Protein AF-A0A0G4K891-F1 (afdb_monomer_lite)

Foldseek 3Di:
DVVVVVVVVVVVVVVVVVVVVVVVVVVVVVVPPPDFAWDDPVRDDVLQVVLCCVVVVPWDFPTWTADPQWIFTATPVGKTWIAHPVGDTDDIDD

pLDDT: mean 80.66, std 13.28, range [54.75, 95.5]

Organism: NCBI:txid381802

Structure (mmCIF, N/CA/C/O backbone):
data_AF-A0A0G4K891-F1
#
_entry.id   AF-A0A0G4K891-F1
#
loop_
_atom_site.group_PDB
_atom_site.id
_atom_site.type_symbol
_atom_site.label_atom_id
_atom_site.label_alt_id
_atom_site.label_comp_id
_atom_site.label_asym_id
_atom_site.label_entity_id
_atom_site.label_seq_id
_atom_site.pdbx_PDB_ins_code
_atom_site.Cartn_x
_atom_site.Cartn_y
_atom_site.Cartn_z
_atom_site.occupancy
_atom_site.B_iso_or_equiv
_atom_site.auth_seq_id
_atom_site.auth_comp_id
_atom_site.auth_asym_id
_atom_site.auth_atom_id
_atom_site.pdbx_PDB_model_num
ATOM 1 N N . MET A 1 1 ? 34.172 4.278 -58.036 1.00 56.88 1 MET A N 1
ATOM 2 C CA . MET A 1 1 ? 34.515 5.088 -56.844 1.00 56.88 1 MET A CA 1
ATOM 3 C C . MET A 1 1 ? 33.335 5.919 -56.322 1.00 56.88 1 MET A C 1
ATOM 5 O O . MET A 1 1 ? 33.151 5.961 -55.117 1.00 56.88 1 MET A O 1
ATOM 9 N N . TYR A 1 2 ? 32.488 6.503 -57.183 1.00 54.75 2 TYR A N 1
ATOM 10 C CA . TYR A 1 2 ? 31.316 7.303 -56.770 1.00 54.75 2 TYR A CA 1
ATOM 11 C C . TYR A 1 2 ? 30.210 6.523 -56.033 1.00 54.75 2 TYR A C 1
ATOM 13 O O . TYR A 1 2 ? 29.657 7.018 -55.058 1.00 54.75 2 TYR A O 1
ATOM 21 N N . TYR A 1 3 ? 29.925 5.283 -56.443 1.00 55.91 3 TYR A N 1
ATOM 22 C CA . TYR A 1 3 ? 28.853 4.466 -55.851 1.00 55.91 3 TYR A CA 1
ATOM 23 C C . TYR A 1 3 ? 29.092 4.136 -54.365 1.00 55.91 3 TYR A C 1
ATOM 25 O O . TYR A 1 3 ? 28.180 4.191 -53.545 1.00 55.91 3 TYR A O 1
ATOM 33 N N . THR A 1 4 ? 30.345 3.868 -53.994 1.00 57.16 4 THR A N 1
ATOM 34 C CA . THR A 1 4 ? 30.728 3.517 -52.620 1.00 57.16 4 THR A CA 1
ATOM 35 C C . THR A 1 4 ? 30.555 4.682 -51.640 1.00 57.16 4 THR A C 1
ATOM 37 O O . THR A 1 4 ? 30.173 4.446 -50.499 1.00 57.16 4 THR A O 1
ATOM 40 N N . ILE A 1 5 ? 30.778 5.926 -52.086 1.00 57.66 5 ILE A N 1
ATOM 41 C CA . ILE A 1 5 ? 30.652 7.148 -51.267 1.00 57.66 5 ILE A CA 1
ATOM 42 C C . ILE A 1 5 ? 29.180 7.441 -50.926 1.00 57.66 5 ILE A C 1
ATOM 44 O O . ILE A 1 5 ? 28.867 7.880 -49.820 1.00 57.66 5 ILE A O 1
ATOM 48 N N . VAL A 1 6 ? 28.259 7.164 -51.855 1.00 59.50 6 VAL A N 1
ATOM 49 C CA . VAL A 1 6 ? 26.814 7.368 -51.647 1.00 59.50 6 VAL A CA 1
ATOM 50 C C . VAL A 1 6 ? 26.263 6.382 -50.609 1.00 59.50 6 VAL A C 1
ATOM 52 O O . VAL A 1 6 ? 25.511 6.780 -49.720 1.00 59.50 6 VAL A O 1
ATOM 55 N N . ILE A 1 7 ? 26.692 5.115 -50.657 1.00 58.66 7 ILE A N 1
ATOM 56 C CA . ILE A 1 7 ? 26.257 4.080 -49.703 1.00 58.66 7 ILE A CA 1
ATOM 57 C C . ILE A 1 7 ? 26.747 4.383 -48.279 1.00 58.66 7 ILE A C 1
ATOM 59 O O . ILE A 1 7 ? 25.984 4.237 -47.320 1.00 58.66 7 ILE A O 1
ATOM 63 N N . THR A 1 8 ? 27.997 4.827 -48.107 1.00 57.94 8 THR A N 1
ATOM 64 C CA . THR A 1 8 ? 28.520 5.192 -46.780 1.00 57.94 8 THR A CA 1
ATOM 65 C C . THR A 1 8 ? 27.817 6.412 -46.189 1.00 57.94 8 THR A C 1
ATOM 67 O O . THR A 1 8 ? 27.561 6.424 -44.984 1.00 57.94 8 THR A O 1
ATOM 70 N N . ASN A 1 9 ? 27.434 7.400 -47.005 1.00 61.28 9 ASN A N 1
ATOM 71 C CA . ASN A 1 9 ? 26.681 8.566 -46.533 1.00 61.28 9 ASN A CA 1
ATOM 72 C C . ASN A 1 9 ? 25.253 8.189 -46.095 1.00 61.28 9 ASN A C 1
ATOM 74 O O . ASN A 1 9 ? 24.821 8.574 -45.009 1.00 61.28 9 ASN A O 1
ATOM 78 N N . TYR A 1 10 ? 24.571 7.340 -46.874 1.00 61.50 10 TYR A N 1
ATOM 79 C CA . TYR A 1 10 ? 23.235 6.828 -46.547 1.00 61.50 10 TYR A CA 1
ATOM 80 C C . TYR A 1 10 ? 23.222 6.032 -45.232 1.00 61.50 10 TYR A C 1
ATOM 82 O O . TYR A 1 10 ? 22.349 6.219 -44.385 1.00 61.50 10 TYR A O 1
ATOM 90 N N . LYS A 1 11 ? 24.244 5.191 -45.009 1.00 67.12 11 LYS A N 1
ATOM 91 C CA . LYS A 1 11 ? 24.418 4.440 -43.757 1.00 67.12 11 LYS A CA 1
ATOM 92 C C . LYS A 1 11 ? 24.648 5.368 -42.557 1.00 67.12 11 LYS A C 1
ATOM 94 O O . LYS A 1 11 ? 24.117 5.112 -41.481 1.00 67.12 11 LYS A O 1
ATOM 99 N N . GLY A 1 12 ? 25.409 6.451 -42.731 1.00 71.50 12 GLY A N 1
ATOM 100 C CA . GLY A 1 12 ? 25.648 7.448 -41.683 1.00 71.50 12 GLY A CA 1
ATOM 101 C C . GLY A 1 12 ? 24.406 8.273 -41.323 1.00 71.50 12 GLY A C 1
ATOM 102 O O . GLY A 1 12 ? 24.165 8.522 -40.144 1.00 71.50 12 GLY A O 1
ATOM 103 N N . ASP A 1 13 ? 23.600 8.663 -42.314 1.00 77.38 13 ASP A N 1
ATOM 104 C CA . ASP A 1 13 ? 22.342 9.398 -42.108 1.00 77.38 13 ASP A CA 1
ATOM 105 C C . ASP A 1 13 ? 21.279 8.540 -41.401 1.00 77.38 13 ASP A C 1
ATOM 107 O O . ASP A 1 13 ? 20.642 8.979 -40.440 1.00 77.38 13 ASP A O 1
ATOM 111 N N . PHE A 1 14 ? 21.159 7.272 -41.804 1.00 81.31 14 PHE A N 1
ATOM 112 C CA . PHE A 1 14 ? 20.268 6.303 -41.166 1.00 81.31 14 PHE A CA 1
ATOM 113 C C . PHE A 1 14 ? 20.610 6.086 -39.685 1.00 81.31 14 PHE A C 1
ATOM 115 O O . PHE A 1 14 ? 19.720 6.092 -38.837 1.00 81.31 14 PHE A O 1
ATOM 122 N N . MET A 1 15 ? 21.898 5.965 -39.348 1.00 84.88 15 MET A N 1
ATOM 123 C CA . MET A 1 15 ? 22.331 5.764 -37.960 1.00 84.88 15 MET A CA 1
ATOM 124 C C . MET A 1 15 ? 22.043 6.979 -37.071 1.00 84.88 15 MET A C 1
ATOM 126 O O . MET A 1 15 ? 21.649 6.806 -35.923 1.00 84.88 15 MET A O 1
ATOM 130 N N . LYS A 1 16 ? 22.168 8.209 -37.588 1.00 76.62 16 LYS A N 1
ATOM 131 C CA . LYS A 1 16 ? 21.811 9.429 -36.837 1.00 76.62 16 LYS A CA 1
ATOM 132 C C . LYS A 1 16 ? 20.315 9.481 -36.527 1.00 76.62 16 LYS A C 1
ATOM 134 O O . LYS A 1 16 ? 19.937 9.751 -35.391 1.00 76.62 16 LYS A O 1
ATOM 139 N N . LYS A 1 17 ? 19.472 9.160 -37.514 1.00 83.12 17 LYS A N 1
ATOM 140 C CA . LYS A 1 17 ? 18.014 9.056 -37.340 1.00 83.12 17 LYS A CA 1
ATOM 141 C C . LYS A 1 17 ? 17.639 7.960 -36.342 1.00 83.12 17 LYS A C 1
ATOM 143 O O . LYS A 1 17 ? 16.775 8.184 -35.500 1.00 83.12 17 LYS A O 1
ATOM 148 N N . LEU A 1 18 ? 18.325 6.817 -36.392 1.00 83.25 18 LEU A N 1
ATOM 149 C CA . LEU A 1 18 ? 18.130 5.713 -35.452 1.00 83.25 18 LEU A CA 1
ATOM 150 C C . LEU A 1 18 ? 18.492 6.117 -34.015 1.00 83.25 18 LEU A C 1
ATOM 152 O O . LEU A 1 18 ? 17.731 5.838 -33.095 1.00 83.25 18 LEU A O 1
ATOM 156 N N . ILE A 1 19 ? 19.606 6.831 -33.821 1.00 85.38 19 ILE A N 1
ATOM 157 C CA . ILE A 1 19 ? 20.014 7.347 -32.505 1.00 85.38 19 ILE A CA 1
ATOM 158 C C . ILE A 1 19 ? 18.993 8.365 -31.977 1.00 85.38 19 ILE A C 1
ATOM 160 O O . ILE A 1 19 ? 18.577 8.256 -30.826 1.00 85.38 19 ILE A O 1
ATOM 164 N N . CYS A 1 20 ? 18.536 9.313 -32.805 1.00 84.31 20 CYS A N 1
ATOM 165 C CA . CYS A 1 20 ? 17.497 10.270 -32.412 1.00 84.31 20 CYS A CA 1
ATOM 166 C C . CYS A 1 20 ? 16.176 9.580 -32.035 1.00 84.31 20 CYS A C 1
ATOM 168 O O . CYS A 1 20 ? 15.535 9.992 -31.072 1.00 84.31 20 CYS A O 1
ATOM 170 N N . LEU A 1 21 ? 15.787 8.521 -32.753 1.00 85.06 21 LEU A N 1
ATOM 171 C CA . LEU A 1 21 ? 14.583 7.746 -32.449 1.00 85.06 21 LEU A CA 1
ATOM 172 C C . LEU A 1 21 ? 14.702 7.023 -31.099 1.00 85.06 21 LEU A C 1
ATOM 174 O O . LEU A 1 21 ? 13.775 7.077 -30.298 1.00 85.06 21 LEU A O 1
ATOM 178 N N . VAL A 1 22 ? 15.847 6.396 -30.816 1.00 84.94 22 VAL A N 1
ATOM 179 C CA . VAL A 1 22 ? 16.093 5.720 -29.529 1.00 84.94 22 VAL A CA 1
ATOM 180 C C . VAL A 1 22 ? 16.100 6.719 -28.367 1.00 84.94 22 VAL A C 1
ATOM 182 O O . VAL A 1 22 ? 15.512 6.434 -27.327 1.00 84.94 22 VAL A O 1
ATOM 185 N N . PHE A 1 23 ? 16.688 7.907 -28.549 1.00 79.88 23 PHE A N 1
ATOM 186 C CA . PHE A 1 23 ? 16.653 8.981 -27.547 1.00 79.88 23 PHE A CA 1
ATOM 187 C C . PHE A 1 23 ? 15.244 9.543 -27.311 1.00 79.88 23 PHE A C 1
ATOM 189 O O . PHE A 1 23 ? 14.892 9.860 -26.181 1.00 79.88 23 PHE A O 1
ATOM 196 N N . ALA A 1 24 ? 14.423 9.663 -28.356 1.00 76.75 24 ALA A N 1
ATOM 197 C CA . ALA A 1 24 ? 13.037 10.110 -28.217 1.00 76.75 24 ALA A CA 1
ATOM 198 C C . ALA A 1 24 ? 12.148 9.061 -27.522 1.00 76.75 24 ALA A C 1
ATOM 200 O O . ALA A 1 24 ? 11.211 9.415 -26.813 1.00 76.75 24 ALA A O 1
ATOM 201 N N . LEU A 1 25 ? 12.441 7.770 -27.704 1.00 75.19 25 LEU A N 1
ATOM 202 C CA . LEU A 1 25 ? 11.727 6.682 -27.032 1.00 75.19 25 LEU A CA 1
ATOM 203 C C . LEU A 1 25 ? 12.150 6.523 -25.564 1.00 75.19 25 LEU A C 1
ATOM 205 O O . LEU A 1 25 ? 11.317 6.182 -24.725 1.00 75.19 25 LEU A O 1
ATOM 209 N N . SER A 1 26 ? 13.417 6.787 -25.232 1.00 70.62 26 SER A N 1
ATOM 210 C CA . SER A 1 26 ? 13.906 6.660 -23.855 1.00 70.62 26 SER A CA 1
ATOM 211 C C . SER A 1 26 ? 13.333 7.726 -22.919 1.00 70.62 26 SER A C 1
ATOM 213 O O . SER A 1 26 ? 13.001 7.402 -21.780 1.00 70.62 26 SER A O 1
ATOM 215 N N . THR A 1 27 ? 13.133 8.961 -23.392 1.00 63.03 27 THR A N 1
ATOM 216 C CA . THR A 1 27 ? 12.497 10.032 -22.601 1.00 63.03 27 THR A CA 1
ATOM 217 C C . THR A 1 27 ? 11.017 9.765 -22.318 1.00 63.03 27 THR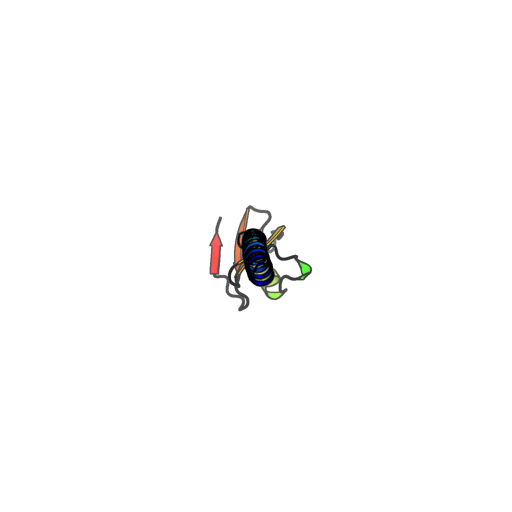 A C 1
ATOM 219 O O . THR A 1 27 ? 10.495 10.213 -21.299 1.00 63.03 27 THR A O 1
ATOM 222 N N . PHE A 1 28 ? 10.343 8.997 -23.178 1.00 64.62 28 PHE A N 1
ATOM 223 C CA . PHE A 1 28 ? 8.956 8.585 -22.964 1.00 64.62 28 PHE A CA 1
ATOM 224 C C . PHE A 1 28 ? 8.837 7.464 -21.916 1.00 64.62 28 PHE A C 1
ATOM 226 O O . PHE A 1 28 ? 7.905 7.459 -21.117 1.00 64.62 28 PHE A O 1
ATOM 233 N N . ALA A 1 29 ? 9.802 6.539 -21.863 1.00 60.91 29 ALA A N 1
ATOM 234 C CA . ALA A 1 29 ? 9.791 5.424 -20.912 1.00 60.91 29 ALA A CA 1
ATOM 235 C C . ALA A 1 29 ? 9.989 5.862 -19.445 1.00 60.91 29 ALA A C 1
ATOM 237 O O . ALA A 1 29 ? 9.415 5.256 -18.543 1.00 60.91 29 ALA A O 1
ATOM 238 N N . SER A 1 30 ? 10.753 6.931 -19.195 1.00 59.47 30 SER A N 1
ATOM 239 C CA . SER A 1 30 ? 11.017 7.444 -17.840 1.00 59.47 30 SER A CA 1
ATOM 240 C C . SER A 1 30 ? 9.822 8.127 -17.166 1.00 59.47 30 SER A C 1
ATOM 242 O O . SER A 1 30 ? 9.838 8.305 -15.952 1.00 59.47 30 SER A O 1
ATOM 244 N N . ALA A 1 31 ? 8.781 8.507 -17.914 1.00 58.72 31 ALA A N 1
ATOM 245 C CA . ALA A 1 31 ? 7.634 9.236 -17.363 1.00 58.72 31 ALA A CA 1
ATOM 246 C C . ALA A 1 31 ? 6.739 8.385 -16.437 1.00 58.72 31 ALA A C 1
ATOM 248 O O . ALA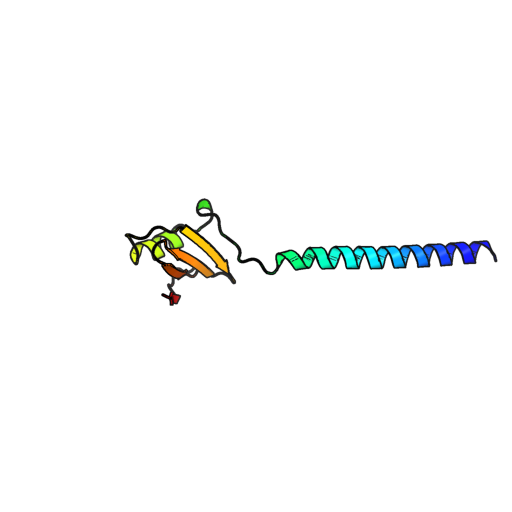 A 1 31 ? 5.950 8.942 -15.681 1.00 58.72 31 ALA A O 1
ATOM 249 N N . ASN A 1 32 ? 6.881 7.055 -16.458 1.00 60.50 32 ASN A N 1
ATOM 250 C CA . ASN A 1 32 ? 6.067 6.136 -15.653 1.00 60.50 32 ASN A CA 1
ATOM 251 C C . ASN A 1 32 ? 6.681 5.776 -14.285 1.00 60.50 32 ASN A C 1
ATOM 253 O O . ASN A 1 32 ? 6.083 4.994 -13.557 1.00 60.50 32 ASN A O 1
ATOM 257 N N . LEU A 1 33 ? 7.866 6.293 -13.934 1.00 57.41 33 LEU A N 1
ATOM 258 C CA . LEU A 1 33 ? 8.600 5.886 -12.721 1.00 57.41 33 LEU A CA 1
ATOM 259 C C . LEU A 1 33 ? 8.317 6.747 -11.478 1.00 57.41 33 LEU A C 1
ATOM 261 O O . LEU A 1 33 ? 8.920 6.510 -10.440 1.00 57.41 33 LEU A O 1
ATOM 265 N N . PHE A 1 34 ? 7.444 7.751 -11.577 1.00 62.09 34 PHE A N 1
ATOM 266 C CA . PHE A 1 34 ? 7.263 8.762 -10.523 1.00 62.09 34 PHE A CA 1
ATOM 267 C C . PHE A 1 34 ? 5.822 8.898 -10.017 1.00 62.09 34 PHE A C 1
ATOM 269 O O . PHE A 1 34 ? 5.517 9.866 -9.327 1.00 62.09 34 PHE A O 1
ATOM 276 N N . ALA A 1 35 ? 4.921 7.988 -10.389 1.00 64.25 35 ALA A N 1
ATOM 277 C CA . ALA A 1 35 ? 3.545 8.011 -9.905 1.00 64.25 35 ALA A CA 1
ATOM 278 C C . ALA A 1 35 ? 3.356 6.944 -8.824 1.00 64.25 35 ALA A C 1
ATOM 280 O O . ALA A 1 35 ? 3.652 5.775 -9.080 1.00 64.25 35 ALA A O 1
ATOM 281 N N . ASP A 1 36 ? 2.816 7.338 -7.667 1.00 73.75 36 ASP A N 1
ATOM 282 C CA . ASP A 1 36 ? 2.331 6.383 -6.671 1.00 73.75 36 ASP A CA 1
ATOM 283 C C . ASP A 1 36 ? 1.293 5.469 -7.327 1.00 73.75 36 ASP A C 1
ATOM 285 O O . ASP A 1 36 ? 0.347 5.918 -7.990 1.00 73.75 36 ASP A O 1
ATOM 289 N N . TRP A 1 37 ? 1.489 4.160 -7.185 1.00 86.69 37 TRP A N 1
ATOM 290 C CA . TRP A 1 37 ? 0.599 3.186 -7.792 1.00 86.69 37 TRP A CA 1
ATOM 291 C C . TRP A 1 37 ? -0.696 3.119 -6.986 1.00 86.69 37 TRP A C 1
ATOM 293 O O . TRP A 1 37 ? -0.765 2.469 -5.943 1.00 86.69 37 TRP A O 1
ATOM 303 N N . ILE A 1 38 ? -1.755 3.757 -7.486 1.00 91.25 38 ILE A N 1
ATOM 304 C CA . ILE A 1 38 ? -3.093 3.611 -6.907 1.00 91.25 38 ILE A CA 1
ATOM 305 C C . ILE A 1 38 ? -3.600 2.195 -7.193 1.00 91.25 38 ILE A C 1
ATOM 307 O O . ILE A 1 38 ? -3.739 1.784 -8.348 1.00 91.25 38 ILE A O 1
ATOM 311 N N . VAL A 1 39 ? -3.926 1.456 -6.134 1.00 92.19 39 VAL A N 1
ATOM 312 C CA . VAL A 1 39 ? -4.496 0.111 -6.215 1.00 92.19 39 VAL A CA 1
ATOM 313 C C . VAL A 1 39 ? -6.022 0.209 -6.203 1.00 92.19 39 VAL A C 1
ATOM 315 O O . VAL A 1 39 ? -6.611 0.658 -5.217 1.00 92.19 39 VAL A O 1
ATOM 318 N N . PRO A 1 40 ? -6.714 -0.259 -7.255 1.00 92.56 40 PRO A N 1
ATOM 319 C CA . PRO A 1 40 ? -8.164 -0.397 -7.229 1.00 92.56 40 PRO A CA 1
ATOM 320 C C . PRO A 1 40 ? -8.620 -1.278 -6.058 1.00 92.56 40 PRO A C 1
ATOM 322 O O . PRO A 1 40 ? -8.078 -2.359 -5.838 1.00 92.56 40 PRO A O 1
ATOM 325 N N . MET A 1 41 ? -9.668 -0.873 -5.335 1.00 91.62 41 MET A N 1
ATOM 326 C CA . MET A 1 41 ? -10.135 -1.577 -4.126 1.00 91.62 41 MET A CA 1
ATOM 327 C C . MET A 1 41 ? -10.454 -3.067 -4.332 1.00 91.62 41 MET A C 1
ATOM 329 O O . MET A 1 41 ? -10.334 -3.861 -3.404 1.00 91.62 41 MET A O 1
ATOM 333 N N . ASN A 1 42 ? -10.851 -3.473 -5.539 1.00 93.19 42 ASN A N 1
ATOM 334 C CA . ASN A 1 42 ? -11.102 -4.877 -5.880 1.00 93.19 42 ASN A CA 1
ATOM 335 C C . ASN A 1 42 ? -9.820 -5.721 -6.039 1.00 93.19 42 ASN A C 1
ATOM 337 O O . ASN A 1 42 ? -9.913 -6.946 -6.069 1.00 93.19 42 ASN A O 1
ATOM 341 N N . GLN A 1 43 ? -8.656 -5.081 -6.152 1.00 93.12 43 GLN A N 1
ATOM 342 C CA . GLN A 1 43 ? -7.335 -5.707 -6.252 1.00 93.12 43 GLN A CA 1
ATOM 343 C C . GLN A 1 43 ? -6.584 -5.713 -4.914 1.00 93.12 43 GLN A C 1
ATOM 345 O O . GLN A 1 43 ? -5.599 -6.436 -4.772 1.00 93.12 43 GLN A O 1
ATOM 350 N N . VAL A 1 44 ? -7.051 -4.952 -3.920 1.00 92.31 44 VAL A N 1
ATOM 351 C CA . VAL A 1 44 ? -6.459 -4.941 -2.579 1.00 92.31 44 VAL A CA 1
ATOM 352 C C . VAL A 1 44 ? -6.752 -6.279 -1.882 1.00 92.31 44 VAL A C 1
ATOM 354 O O . VAL A 1 44 ? -7.915 -6.696 -1.811 1.00 92.31 44 VAL A O 1
ATOM 357 N N . PRO A 1 45 ? -5.737 -6.975 -1.333 1.00 92.25 45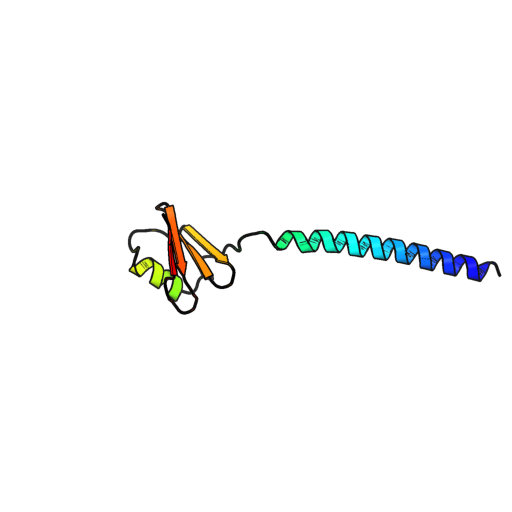 PRO A N 1
ATOM 358 C CA . PRO A 1 45 ? -5.953 -8.201 -0.580 1.00 92.25 45 PRO A CA 1
ATOM 359 C C . PRO A 1 45 ? -6.918 -7.980 0.588 1.00 92.25 45 PRO A C 1
ATOM 361 O O . PRO A 1 45 ? -6.772 -7.051 1.383 1.00 92.25 45 PRO A O 1
ATOM 364 N N . ARG A 1 46 ? -7.894 -8.881 0.748 1.00 92.25 46 ARG A N 1
ATOM 365 C CA . ARG A 1 46 ? -8.879 -8.785 1.843 1.00 92.25 46 ARG A CA 1
ATOM 366 C C . ARG A 1 46 ? -8.231 -8.784 3.228 1.00 92.25 46 ARG A C 1
ATOM 368 O O . ARG A 1 46 ? -8.782 -8.184 4.140 1.00 92.25 46 ARG A O 1
ATOM 375 N N . SER A 1 47 ? -7.079 -9.436 3.386 1.00 91.12 47 SER A N 1
ATOM 376 C CA . SER A 1 47 ? -6.304 -9.429 4.631 1.00 91.12 47 SER A CA 1
ATOM 377 C C . SER A 1 47 ? -5.877 -8.017 5.039 1.00 91.12 47 SER A C 1
ATOM 379 O O . SER A 1 47 ? -6.024 -7.671 6.206 1.00 91.12 47 SER A O 1
ATOM 381 N N . VAL A 1 48 ? -5.437 -7.191 4.085 1.00 91.50 48 VAL A N 1
ATOM 382 C CA . VAL A 1 48 ? -5.054 -5.787 4.312 1.00 91.50 48 VAL A CA 1
ATOM 383 C C . VAL A 1 48 ? -6.268 -4.971 4.751 1.00 91.50 48 VAL A C 1
ATOM 385 O O . VAL A 1 48 ? -6.226 -4.300 5.778 1.00 91.50 48 VAL A O 1
ATOM 388 N N . ILE A 1 49 ? -7.390 -5.098 4.032 1.00 92.69 49 ILE A N 1
ATOM 389 C CA . ILE A 1 49 ? -8.644 -4.407 4.378 1.00 92.69 49 ILE A CA 1
ATOM 390 C C . ILE A 1 49 ? -9.106 -4.796 5.788 1.00 92.69 49 ILE A C 1
ATOM 392 O O . ILE A 1 49 ? -9.472 -3.931 6.582 1.00 92.69 49 ILE A O 1
ATOM 396 N N . ASN A 1 50 ? -9.085 -6.092 6.106 1.00 92.62 50 ASN A N 1
ATOM 397 C CA . ASN A 1 50 ? -9.503 -6.602 7.408 1.00 92.62 50 ASN A CA 1
ATOM 398 C C . ASN A 1 50 ? -8.591 -6.106 8.533 1.00 92.62 50 ASN A C 1
ATOM 400 O O . ASN A 1 50 ? -9.105 -5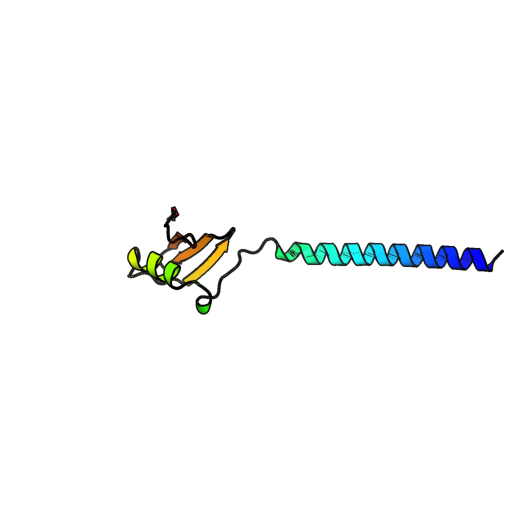.724 9.581 1.00 92.62 50 ASN A O 1
ATOM 404 N N . ALA A 1 51 ? -7.273 -6.076 8.312 1.00 91.31 51 ALA A N 1
ATOM 405 C CA . ALA A 1 51 ? -6.319 -5.554 9.282 1.00 91.31 51 ALA A CA 1
ATOM 406 C C . ALA A 1 51 ? -6.622 -4.089 9.604 1.00 91.31 51 ALA A C 1
ATOM 408 O O . ALA A 1 51 ? -6.822 -3.753 10.763 1.00 91.31 51 ALA A O 1
ATOM 409 N N . VAL A 1 52 ? -6.790 -3.233 8.593 1.00 92.38 52 VAL A N 1
A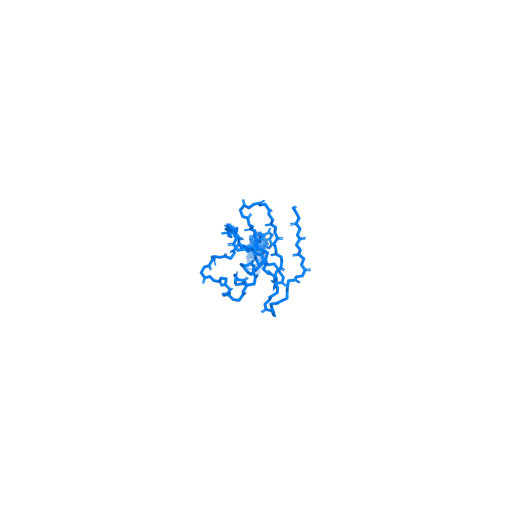TOM 410 C CA . VAL A 1 52 ? -7.138 -1.820 8.818 1.00 92.38 52 VAL A CA 1
ATOM 411 C C . VAL A 1 52 ? -8.492 -1.682 9.520 1.00 92.38 52 VAL A C 1
ATOM 413 O O . VAL A 1 52 ? -8.622 -0.941 10.492 1.00 92.38 52 VAL A O 1
ATOM 416 N N . LYS A 1 53 ? -9.506 -2.445 9.097 1.00 92.56 53 LYS A N 1
ATOM 417 C CA . LYS A 1 53 ? -10.846 -2.416 9.705 1.00 92.56 53 LYS A CA 1
ATOM 418 C C . LYS A 1 53 ? -10.895 -2.928 11.142 1.00 92.56 53 LYS A C 1
ATOM 420 O O . LYS A 1 53 ? -11.799 -2.530 11.873 1.00 92.56 53 LYS A O 1
ATOM 425 N N . GLN A 1 54 ? -9.958 -3.777 11.553 1.00 91.94 54 GLN A N 1
ATOM 426 C CA . GLN A 1 54 ? -9.857 -4.248 12.932 1.00 91.94 54 GLN A CA 1
ATOM 427 C C . GLN A 1 54 ? -9.512 -3.103 13.894 1.00 91.94 54 GLN A C 1
ATOM 429 O O . GLN A 1 54 ? -10.073 -3.046 14.986 1.00 91.94 54 GLN A O 1
ATOM 434 N N . TYR A 1 55 ? -8.634 -2.184 13.484 1.00 89.62 55 TYR A N 1
ATOM 435 C CA . TYR A 1 55 ? -8.216 -1.041 14.305 1.00 89.62 55 TYR A CA 1
ATOM 436 C C . TYR A 1 55 ? -9.066 0.211 14.050 1.00 89.62 55 TYR A C 1
ATOM 438 O O . TYR A 1 55 ? -9.317 0.979 14.976 1.00 89.62 55 TYR A O 1
ATOM 446 N N . PHE A 1 56 ? -9.589 0.378 12.830 1.00 91.69 56 PHE A N 1
ATOM 447 C CA . PHE A 1 56 ? -10.377 1.544 12.415 1.00 91.69 56 PHE A CA 1
ATOM 448 C C . PHE A 1 56 ? -11.772 1.168 11.873 1.00 91.69 56 PHE A C 1
ATOM 450 O O . PHE A 1 56 ? -12.119 1.510 10.736 1.00 91.69 56 PHE A O 1
ATOM 457 N N . PRO A 1 57 ? -12.629 0.492 12.662 1.00 92.31 57 PRO A N 1
ATOM 458 C CA . PRO A 1 57 ? -13.885 -0.091 12.177 1.00 92.31 57 PRO A CA 1
ATOM 459 C C . PRO A 1 57 ? -14.880 0.940 11.624 1.00 92.31 57 PRO A C 1
ATOM 461 O O . PRO A 1 57 ? -15.630 0.642 10.692 1.00 92.31 57 PRO A O 1
ATOM 464 N N . GLN A 1 58 ? -14.870 2.158 12.173 1.00 93.12 58 GLN A N 1
ATOM 465 C CA . GLN A 1 58 ? -15.809 3.230 11.825 1.00 93.12 58 GLN A CA 1
ATOM 466 C C . GLN A 1 58 ? -15.335 4.130 10.674 1.00 93.12 58 GLN A C 1
ATOM 468 O O . GLN A 1 58 ? -16.091 4.986 10.220 1.00 93.12 58 GLN A O 1
ATOM 473 N N . THR A 1 59 ? -14.112 3.936 10.180 1.00 93.31 59 THR A N 1
ATOM 474 C CA . THR A 1 59 ? -13.550 4.743 9.086 1.00 93.31 59 THR A CA 1
ATOM 475 C C . THR A 1 59 ? -13.806 4.087 7.735 1.00 93.31 59 THR A C 1
ATOM 477 O O . THR A 1 59 ? -13.963 2.868 7.637 1.00 93.31 59 THR A O 1
ATOM 480 N N . GLN A 1 60 ? -13.875 4.879 6.673 1.00 94.75 60 GLN A N 1
ATOM 481 C CA . GLN A 1 60 ? -13.963 4.388 5.300 1.00 94.75 60 GLN A CA 1
ATOM 482 C C . GLN A 1 60 ? -12.593 4.502 4.638 1.00 94.75 60 GLN A C 1
ATOM 484 O O . GLN A 1 60 ? -11.929 5.528 4.763 1.00 94.75 60 GLN A O 1
ATOM 489 N N . ILE A 1 61 ? -12.192 3.456 3.918 1.00 95.06 61 ILE A N 1
ATOM 490 C CA . ILE A 1 61 ? -11.006 3.496 3.060 1.00 95.06 61 ILE A CA 1
ATOM 491 C C . ILE A 1 61 ? -11.404 4.257 1.799 1.00 95.06 61 ILE A C 1
ATOM 493 O O . ILE A 1 61 ? -12.342 3.836 1.117 1.00 95.06 61 ILE A O 1
ATOM 497 N N . TRP A 1 62 ? -10.728 5.367 1.506 1.00 93.31 62 TRP A N 1
ATOM 498 C CA . TRP A 1 62 ? -11.006 6.157 0.301 1.00 93.31 62 TRP A CA 1
ATOM 499 C C . TRP A 1 62 ? -9.947 5.962 -0.782 1.00 93.31 62 TRP A C 1
ATOM 501 O O . TRP A 1 62 ? -10.271 6.095 -1.960 1.00 93.31 62 TRP A O 1
ATOM 511 N N . MET A 1 63 ? -8.717 5.596 -0.406 1.00 94.69 63 MET A N 1
ATOM 512 C CA . MET A 1 63 ? -7.646 5.298 -1.352 1.00 94.69 63 MET A CA 1
ATOM 513 C C . MET A 1 63 ? -6.664 4.275 -0.783 1.00 94.69 63 MET A C 1
ATOM 515 O O . MET A 1 63 ? -6.447 4.204 0.426 1.00 94.69 63 MET A O 1
ATOM 519 N N . VAL A 1 64 ? -6.081 3.480 -1.679 1.00 94.88 64 VAL A N 1
ATOM 520 C CA . VAL A 1 64 ? -4.980 2.572 -1.371 1.00 94.88 64 VAL A CA 1
ATOM 521 C C . VAL A 1 64 ? -3.901 2.774 -2.418 1.00 94.88 64 VAL A C 1
ATOM 523 O O . VAL A 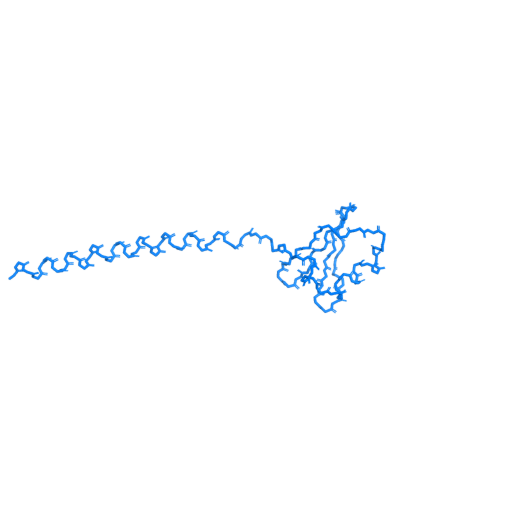1 64 ? -4.181 2.713 -3.615 1.00 94.88 64 VAL A O 1
ATOM 526 N N . GLU A 1 65 ? -2.681 2.991 -1.960 1.00 94.06 65 GLU A N 1
ATOM 527 C CA . GLU A 1 65 ? -1.481 3.040 -2.788 1.00 94.06 65 GLU A CA 1
ATOM 528 C C . GLU A 1 65 ? -0.608 1.817 -2.489 1.00 94.06 65 GLU A C 1
ATOM 530 O O . GLU A 1 65 ? -0.675 1.238 -1.400 1.00 94.06 65 GLU A O 1
ATOM 535 N N . MET A 1 66 ? 0.177 1.392 -3.477 1.00 88.69 66 MET A N 1
ATOM 536 C CA . MET A 1 66 ? 1.199 0.366 -3.314 1.00 88.69 66 MET A CA 1
ATOM 537 C C . MET A 1 66 ? 2.559 0.959 -3.639 1.00 88.69 66 MET A C 1
ATOM 539 O O . MET A 1 66 ? 2.777 1.448 -4.745 1.00 88.69 66 MET A O 1
ATOM 543 N N . ASP A 1 67 ? 3.463 0.866 -2.677 1.00 85.56 67 ASP A N 1
ATOM 544 C CA . ASP A 1 67 ? 4.803 1.427 -2.763 1.00 85.56 67 ASP A CA 1
ATOM 545 C C . ASP A 1 67 ? 5.786 0.437 -2.137 1.00 85.56 67 ASP A C 1
ATOM 547 O O . ASP A 1 67 ? 5.558 -0.038 -1.027 1.00 85.56 67 ASP A O 1
ATOM 551 N N . ASP A 1 68 ? 6.804 0.018 -2.891 1.00 83.94 68 ASP A N 1
ATOM 552 C CA . ASP A 1 68 ? 7.829 -0.952 -2.468 1.00 83.94 68 ASP A CA 1
ATOM 553 C C . ASP A 1 68 ? 7.308 -2.213 -1.727 1.00 83.94 68 ASP A C 1
ATOM 555 O O . ASP A 1 68 ? 7.966 -2.799 -0.867 1.00 83.94 68 ASP A O 1
ATOM 559 N N . GLY A 1 69 ? 6.113 -2.694 -2.098 1.00 81.50 69 GLY A N 1
ATOM 560 C CA . GLY A 1 69 ? 5.495 -3.889 -1.503 1.00 81.50 69 GLY A CA 1
ATOM 561 C C . GLY A 1 69 ? 4.702 -3.641 -0.213 1.00 81.50 69 GLY A C 1
ATOM 562 O O . GLY A 1 69 ? 4.219 -4.600 0.399 1.00 81.50 69 GLY A O 1
ATOM 563 N N . LEU A 1 70 ? 4.536 -2.377 0.174 1.00 88.25 70 LEU A N 1
ATOM 564 C CA . LEU A 1 70 ? 3.682 -1.905 1.257 1.00 88.25 70 LEU A CA 1
ATOM 565 C C . LEU A 1 70 ? 2.376 -1.349 0.694 1.00 88.25 70 LEU A C 1
ATOM 567 O O . LEU A 1 70 ? 2.354 -0.721 -0.363 1.00 88.25 70 LEU A O 1
ATOM 571 N N . TYR A 1 71 ? 1.279 -1.580 1.412 1.00 92.50 71 TYR A N 1
ATOM 572 C CA . TYR A 1 71 ? 0.009 -0.922 1.137 1.00 92.50 71 TYR A CA 1
ATOM 573 C C . TYR A 1 71 ? -0.141 0.286 2.052 1.00 92.50 71 TYR A C 1
ATOM 575 O O . TYR A 1 71 ? -0.232 0.116 3.267 1.00 92.50 71 TYR A O 1
ATOM 583 N N . LYS A 1 72 ? -0.230 1.474 1.459 1.00 93.88 72 LYS A N 1
ATOM 584 C CA . LYS A 1 72 ? -0.562 2.727 2.139 1.00 93.88 72 LYS A CA 1
ATOM 585 C C . LYS A 1 72 ? -2.068 2.943 2.047 1.00 93.88 72 LYS A C 1
ATOM 587 O O . LYS A 1 72 ? -2.610 3.195 0.968 1.00 93.88 72 LYS A O 1
ATOM 592 N N . VAL A 1 73 ? -2.779 2.739 3.153 1.00 94.38 73 VAL A N 1
ATOM 593 C CA . VAL A 1 73 ? -4.245 2.785 3.210 1.00 94.38 73 VAL A CA 1
ATOM 594 C C . VAL A 1 73 ? -4.690 4.113 3.802 1.00 94.38 73 VAL A C 1
ATOM 596 O O . VAL A 1 73 ? -4.553 4.334 5.003 1.00 94.38 73 VAL A O 1
ATOM 599 N N . LYS A 1 74 ? -5.279 4.972 2.968 1.00 95.12 74 LYS A N 1
ATOM 600 C CA . LYS A 1 74 ? -5.752 6.295 3.378 1.00 95.12 74 LYS A CA 1
ATOM 601 C C . LYS A 1 74 ? -7.221 6.230 3.789 1.00 95.12 74 LYS A C 1
ATOM 603 O O . LYS A 1 74 ? -8.089 5.717 3.065 1.00 95.12 74 LYS A O 1
ATOM 608 N N . LEU A 1 75 ? -7.502 6.754 4.976 1.00 95.50 75 LEU A N 1
ATOM 609 C CA . LEU A 1 75 ? -8.805 6.741 5.627 1.00 95.50 75 LEU A CA 1
ATOM 610 C C . LEU A 1 75 ? -9.487 8.106 5.524 1.00 95.50 75 LEU A C 1
ATOM 612 O O . LEU A 1 75 ? -8.857 9.154 5.421 1.00 95.50 75 LEU A O 1
ATOM 616 N N . ASN A 1 76 ? -10.819 8.099 5.496 1.00 95.06 76 ASN A N 1
ATOM 617 C CA . ASN A 1 76 ? -11.622 9.304 5.266 1.00 95.06 76 ASN A CA 1
ATOM 618 C C . ASN A 1 76 ? -11.566 10.324 6.418 1.00 95.06 76 ASN A C 1
ATOM 620 O O . ASN A 1 76 ? -12.107 11.418 6.290 1.00 95.06 76 ASN A O 1
ATOM 624 N N . ASN A 1 77 ? -10.965 9.951 7.545 1.00 91.56 77 ASN A N 1
ATOM 625 C CA . ASN A 1 77 ? -10.716 10.816 8.691 1.00 91.56 77 ASN A CA 1
ATOM 626 C C . ASN A 1 77 ? -9.320 11.464 8.665 1.00 91.56 77 ASN A C 1
ATOM 628 O O . ASN A 1 77 ? -8.974 12.123 9.638 1.00 91.56 77 ASN A O 1
ATOM 632 N N . GLY A 1 78 ? -8.547 11.279 7.590 1.00 91.12 78 GLY A N 1
ATOM 633 C CA . GLY A 1 78 ? -7.212 11.859 7.413 1.00 91.12 78 GLY A CA 1
ATOM 634 C C . GLY A 1 78 ? -6.065 10.880 7.658 1.00 91.12 78 GLY A C 1
ATOM 635 O O . GLY A 1 78 ? -5.016 11.057 7.060 1.00 91.12 78 GLY A O 1
ATOM 636 N N . LEU A 1 79 ? -6.299 9.815 8.433 1.00 92.25 79 LEU A N 1
ATOM 637 C CA . LEU A 1 79 ? -5.253 8.864 8.814 1.00 92.25 79 LEU A CA 1
ATOM 638 C C . LEU A 1 79 ? -4.736 8.040 7.634 1.00 92.25 79 LEU A C 1
ATOM 640 O O . LEU A 1 79 ? -5.510 7.603 6.771 1.00 92.25 79 LEU A O 1
ATOM 644 N N . GLU A 1 80 ? -3.449 7.721 7.687 1.00 93.00 80 GLU A N 1
ATOM 645 C CA . GLU A 1 80 ? -2.784 6.793 6.782 1.00 93.00 80 GLU A CA 1
ATOM 646 C C . GLU A 1 80 ? -2.233 5.591 7.559 1.00 93.00 80 GLU A C 1
ATOM 648 O O . GLU A 1 80 ? -1.674 5.721 8.647 1.00 93.00 80 GLU A O 1
ATOM 653 N N . VAL A 1 81 ? -2.453 4.389 7.022 1.00 91.62 81 VAL A N 1
ATOM 654 C CA . VAL A 1 81 ? -2.034 3.134 7.657 1.00 91.62 81 VAL A CA 1
ATOM 655 C C . VAL A 1 81 ? -1.175 2.338 6.689 1.00 91.62 81 VAL A C 1
ATOM 657 O O . VAL A 1 81 ? -1.656 1.934 5.627 1.00 91.62 81 VAL A O 1
ATOM 660 N N . GLU A 1 82 ? 0.061 2.043 7.084 1.00 92.31 82 GLU A N 1
ATOM 661 C CA . GLU A 1 82 ? 0.969 1.210 6.298 1.00 92.31 82 GLU A CA 1
ATOM 662 C C . GLU A 1 82 ? 0.879 -0.266 6.704 1.00 92.31 82 GLU A C 1
ATOM 664 O O . GLU A 1 82 ? 1.050 -0.645 7.871 1.00 92.31 82 GLU A O 1
ATOM 669 N N . VAL A 1 83 ? 0.608 -1.130 5.722 1.00 89.38 83 VAL A N 1
ATOM 670 C CA . VAL A 1 83 ? 0.371 -2.561 5.942 1.00 89.38 83 VAL A CA 1
ATOM 671 C C . VAL A 1 83 ? 1.207 -3.413 4.992 1.00 89.38 83 VAL A C 1
ATOM 673 O O . VAL A 1 83 ? 1.164 -3.256 3.772 1.00 89.38 83 VAL A O 1
ATOM 676 N N . THR A 1 84 ? 1.918 -4.394 5.550 1.00 84.19 84 THR A N 1
ATOM 677 C CA . THR A 1 84 ? 2.637 -5.412 4.764 1.00 84.19 84 THR A CA 1
ATOM 678 C C . THR A 1 84 ? 1.712 -6.515 4.249 1.00 84.19 84 THR A C 1
ATOM 680 O O . THR A 1 84 ? 0.695 -6.846 4.860 1.00 84.19 84 THR A O 1
ATOM 683 N N . LEU A 1 85 ? 2.131 -7.204 3.182 1.00 73.69 85 LEU A N 1
ATOM 684 C CA . LEU A 1 85 ? 1.484 -8.443 2.720 1.00 73.69 85 LEU A CA 1
ATOM 685 C C . LEU A 1 85 ? 1.444 -9.557 3.786 1.00 73.69 85 LEU A C 1
ATOM 687 O O . LEU A 1 85 ? 0.533 -10.384 3.768 1.00 73.69 85 LEU A O 1
ATOM 691 N N . TYR A 1 86 ? 2.394 -9.564 4.728 1.00 73.75 86 TYR A N 1
ATOM 692 C CA . TYR A 1 86 ? 2.441 -10.501 5.859 1.00 73.75 86 TYR A CA 1
ATOM 693 C C . TYR A 1 86 ? 1.549 -10.083 7.041 1.00 73.75 86 TYR A C 1
ATOM 695 O O . TYR A 1 86 ? 1.523 -10.770 8.058 1.00 73.75 86 TYR A O 1
ATOM 703 N N . VAL A 1 87 ? 0.767 -9.007 6.882 1.00 64.50 87 VAL A N 1
ATOM 704 C CA . VAL A 1 87 ? -0.237 -8.529 7.844 1.00 64.50 87 VAL A CA 1
ATOM 705 C C . VAL A 1 87 ? 0.381 -8.119 9.186 1.00 64.50 87 VAL A C 1
ATOM 707 O O . VAL A 1 87 ? -0.100 -8.471 10.260 1.00 64.50 87 VAL A O 1
ATOM 710 N N . GLN A 1 88 ? 1.454 -7.336 9.123 1.00 73.12 88 GLN A N 1
ATOM 711 C CA . GLN A 1 88 ? 1.965 -6.568 10.256 1.00 73.12 88 GLN A CA 1
ATOM 712 C C . GLN A 1 88 ? 1.743 -5.082 9.959 1.00 73.12 88 GLN A C 1
ATOM 714 O O . GLN A 1 88 ? 2.176 -4.608 8.905 1.00 73.12 88 GLN A O 1
ATOM 719 N N . ILE A 1 89 ? 1.030 -4.382 10.850 1.00 71.50 89 ILE A N 1
ATOM 720 C CA . ILE A 1 89 ? 0.932 -2.916 10.817 1.00 71.50 89 ILE A CA 1
ATOM 721 C C . ILE A 1 89 ? 2.296 -2.385 11.226 1.00 71.50 89 ILE A C 1
ATOM 723 O O . ILE A 1 89 ? 2.803 -2.770 12.283 1.00 71.50 89 ILE A O 1
ATOM 727 N N . ILE A 1 90 ? 2.893 -1.570 10.363 1.00 70.94 90 ILE A N 1
ATOM 728 C CA . ILE A 1 90 ? 4.224 -1.019 10.611 1.00 70.94 90 ILE A CA 1
ATOM 729 C C . ILE A 1 90 ? 4.095 0.331 11.304 1.00 70.94 90 ILE A C 1
ATOM 731 O O . ILE A 1 90 ? 4.738 0.548 12.328 1.00 70.94 90 ILE A O 1
ATOM 735 N N . GLU A 1 91 ? 3.230 1.200 10.786 1.00 73.50 91 GLU A N 1
ATOM 736 C CA . GLU A 1 91 ? 3.160 2.592 11.213 1.00 73.50 91 GLU A CA 1
ATOM 737 C C . GLU A 1 91 ? 1.748 3.155 11.005 1.00 73.50 91 GLU A C 1
ATOM 739 O O . GLU A 1 91 ? 1.003 2.718 10.121 1.00 73.50 91 GLU A O 1
ATOM 744 N N . ILE A 1 92 ? 1.365 4.074 11.889 1.00 75.06 92 ILE A N 1
ATOM 745 C CA . ILE A 1 92 ? 0.123 4.845 11.832 1.00 75.06 92 ILE A CA 1
ATOM 746 C C . ILE A 1 92 ? 0.561 6.296 11.985 1.00 75.06 92 ILE A C 1
ATOM 748 O O . ILE A 1 92 ? 1.109 6.633 13.036 1.00 75.06 92 ILE A O 1
ATOM 752 N N . ASP A 1 93 ? 0.320 7.108 10.964 1.00 73.00 93 ASP A N 1
ATOM 753 C CA . ASP A 1 93 ? 0.644 8.538 10.962 1.00 73.00 93 ASP A CA 1
ATOM 754 C C . ASP A 1 93 ? -0.648 9.378 10.961 1.00 73.00 93 ASP A C 1
ATOM 756 O O . ASP A 1 93 ? -1.706 8.882 10.535 1.00 73.00 93 ASP A O 1
ATOM 760 N N . ASP A 1 94 ? -0.585 10.598 11.511 1.00 59.59 94 ASP A N 1
ATOM 761 C CA . ASP A 1 94 ? -1.733 11.503 11.708 1.00 59.59 94 ASP A CA 1
ATOM 762 C C . ASP A 1 94 ? -2.012 12.489 10.561 1.00 59.59 94 ASP A C 1
ATOM 764 O O . ASP A 1 94 ? -1.067 13.026 9.943 1.00 59.59 94 ASP A O 1
#

Radius of gyration: 25.44 Å; chains: 1; bounding box: 50×22×71 Å

Sequence (94 aa):
MYYTIVITNYKGDFMKKLICLVFALSTFASANLFADWIVPMNQVPRSVINAVKQYFPQTQIWMVEMDDGLYKVKLNNGLEVEVTLYVQIIEIDD

InterPro domains:
  IPR021533 Putative beta-lactamase-inhibitor-like, PepSY-like [PF11396] (39-90)

Secondary structure (DSSP, 8-state):
-HHHHHHHHHHHHHHHHHHHHHHHHHHHHGGGSSS-EEPPTTTS-HHHHHHHHHH-TTPPEEEEEEETTEEEEEETTS-EEEEETT--EEEEE-